Protein AF-V6MEU9-F1 (afdb_monomer_lite)

Secondary structure (DSSP, 8-state):
--HHHHHHHHHHHHHHHHHHHSPPHHHHHHHTT--TT--SSTT--HHHHHHHHHHHHHIIIIIIHHHHHHHH-TT--HHHHHHHHHHHTTTHHHHHHHTT-HHHHHHHHHHHHHGGG--SHHHHHHHHHHHHHHHHHHHHHHHHHS-GGGGGG-PPPPHHHHHHHHHHHHHHHHHTT--

InterPro domains:
  IPR040602 Cucumopine synthase, C-terminal helical bundle domain [PF18631] (5-144)

pLDDT: mean 94.88, std 7.83, range [46.69, 98.75]

Organism: NCBI:txid1408254

Radius of gyration: 21.64 Å; chains: 1; bounding box: 36×41×69 Å

Structure (mmCIF, N/CA/C/O backbone):
data_AF-V6MEU9-F1
#
_entry.id   AF-V6MEU9-F1
#
loop_
_atom_site.group_PDB
_atom_site.id
_atom_site.type_symbol
_atom_site.label_atom_id
_atom_site.label_alt_id
_atom_site.label_comp_id
_atom_site.label_asym_id
_atom_site.label_entity_id
_atom_site.label_seq_id
_atom_site.pdbx_PDB_ins_code
_atom_site.Cartn_x
_atom_site.Cartn_y
_atom_site.Cartn_z
_atom_site.occupancy
_atom_site.B_iso_or_equiv
_atom_site.auth_seq_id
_atom_site.auth_comp_id
_atom_site.auth_asym_id
_atom_site.auth_atom_id
_atom_site.pdbx_PDB_model_num
ATOM 1 N N . MET A 1 1 ? -9.160 -0.789 24.143 1.00 66.94 1 MET A N 1
ATOM 2 C CA . MET A 1 1 ? -8.831 -1.253 22.785 1.00 66.94 1 MET A CA 1
ATOM 3 C C . MET A 1 1 ? -9.578 -2.552 22.552 1.00 66.94 1 MET A C 1
ATOM 5 O O . MET A 1 1 ? -9.560 -3.415 23.428 1.00 66.94 1 MET A O 1
ATOM 9 N N . ASN A 1 2 ? -10.308 -2.650 21.444 1.00 87.19 2 ASN A N 1
ATOM 10 C CA . ASN A 1 2 ? -11.088 -3.835 21.082 1.00 87.19 2 ASN A CA 1
ATOM 11 C C . ASN A 1 2 ? -10.153 -5.051 20.921 1.00 87.19 2 ASN A C 1
ATOM 13 O O . ASN A 1 2 ? -9.101 -4.940 20.293 1.00 87.19 2 ASN A O 1
ATOM 17 N N . ARG A 1 3 ? -10.521 -6.224 21.461 1.00 93.19 3 ARG A N 1
ATOM 18 C CA . ARG A 1 3 ? -9.666 -7.429 21.423 1.00 93.19 3 ARG A CA 1
ATOM 19 C C . ARG A 1 3 ? -9.255 -7.816 19.999 1.00 93.19 3 ARG A C 1
ATOM 21 O O . ARG A 1 3 ? -8.104 -8.165 19.780 1.00 93.19 3 ARG A O 1
ATOM 28 N N . LYS A 1 4 ? -10.161 -7.671 19.026 1.00 95.50 4 LYS A N 1
ATOM 29 C CA . LYS A 1 4 ? -9.861 -7.942 17.610 1.00 95.50 4 LYS A CA 1
ATOM 30 C C . LYS A 1 4 ? -8.768 -7.021 17.056 1.00 95.50 4 LYS A C 1
ATOM 32 O O . LYS A 1 4 ? -7.972 -7.451 16.226 1.00 95.50 4 LYS A O 1
ATOM 37 N N . ILE A 1 5 ? -8.748 -5.764 17.504 1.00 97.06 5 ILE A N 1
ATOM 38 C CA . ILE A 1 5 ? -7.777 -4.752 17.076 1.00 97.06 5 ILE A CA 1
ATOM 39 C C . ILE A 1 5 ? -6.402 -5.041 17.688 1.00 97.06 5 ILE A C 1
ATOM 41 O O . ILE A 1 5 ? -5.400 -4.957 16.981 1.00 97.06 5 ILE A O 1
ATOM 45 N N . GLU A 1 6 ? -6.344 -5.434 18.964 1.00 96.75 6 GLU A N 1
ATOM 46 C CA . GLU A 1 6 ? -5.081 -5.831 19.606 1.00 96.75 6 GLU A CA 1
ATOM 47 C C . GLU A 1 6 ? -4.485 -7.093 18.964 1.00 96.75 6 GLU A C 1
ATOM 49 O O . GLU A 1 6 ? -3.288 -7.128 18.674 1.00 96.75 6 GLU A O 1
ATOM 54 N N . ASP A 1 7 ? -5.320 -8.101 18.686 1.00 97.69 7 ASP A N 1
ATOM 55 C CA . ASP A 1 7 ? -4.889 -9.338 18.025 1.00 97.69 7 ASP A CA 1
ATOM 56 C C . ASP A 1 7 ? -4.330 -9.032 16.620 1.00 97.69 7 ASP A C 1
ATOM 58 O O . ASP A 1 7 ? -3.247 -9.494 16.258 1.00 97.69 7 ASP A O 1
ATOM 62 N N . PHE A 1 8 ? -5.017 -8.179 15.846 1.00 98.44 8 PHE A N 1
ATOM 63 C CA . PHE A 1 8 ? -4.539 -7.722 14.537 1.00 98.44 8 PHE A CA 1
ATOM 64 C C . PHE A 1 8 ? -3.201 -6.979 14.623 1.00 98.44 8 PHE A C 1
ATOM 66 O O . PHE A 1 8 ? -2.296 -7.267 13.841 1.00 98.44 8 PHE A O 1
ATOM 73 N N . LEU A 1 9 ? -3.067 -6.036 15.560 1.00 98.19 9 LEU A N 1
ATOM 74 C CA . LEU A 1 9 ? -1.833 -5.276 15.759 1.00 98.19 9 LEU A CA 1
ATOM 75 C C . LEU A 1 9 ? -0.662 -6.187 16.120 1.00 98.19 9 LEU A C 1
ATOM 77 O O . LEU A 1 9 ? 0.394 -6.079 15.507 1.00 98.19 9 LEU A O 1
ATOM 81 N N . THR A 1 10 ? -0.873 -7.118 17.049 1.00 98.31 10 THR A N 1
ATOM 82 C CA . THR A 1 10 ? 0.154 -8.073 17.487 1.00 98.31 10 THR A CA 1
ATOM 83 C C . THR A 1 10 ? 0.645 -8.930 16.317 1.00 98.31 10 THR A C 1
ATOM 85 O O . THR A 1 10 ? 1.847 -9.116 16.123 1.00 98.31 10 THR A O 1
ATOM 88 N N . GLU A 1 11 ? -0.277 -9.442 15.498 1.00 98.50 11 GLU A N 1
ATOM 89 C CA . GLU A 1 11 ? 0.069 -10.229 14.312 1.00 98.50 11 GLU A CA 1
ATOM 90 C C . GLU A 1 11 ? 0.775 -9.399 13.235 1.00 98.50 11 GLU A C 1
ATOM 92 O O . GLU A 1 11 ? 1.682 -9.905 12.574 1.00 98.50 11 GLU A O 1
ATOM 97 N N . LEU A 1 12 ? 0.360 -8.145 13.039 1.00 98.62 12 LEU A N 1
ATOM 98 C CA . LEU A 1 12 ? 0.957 -7.231 12.069 1.00 98.62 12 LEU A CA 1
ATOM 99 C C . LEU A 1 12 ? 2.369 -6.803 12.487 1.00 98.62 12 LEU A C 1
ATOM 101 O O . LEU A 1 12 ? 3.260 -6.749 11.649 1.00 98.62 12 LEU A O 1
ATOM 105 N N . GLU A 1 13 ? 2.594 -6.517 13.766 1.00 98.50 13 GLU A N 1
ATOM 106 C CA . GLU A 1 13 ? 3.909 -6.138 14.293 1.00 98.50 13 GLU A CA 1
ATOM 107 C C . GLU A 1 13 ? 4.907 -7.291 14.164 1.00 98.50 13 GLU A C 1
ATOM 109 O O . GLU A 1 13 ? 5.997 -7.101 13.626 1.00 98.50 13 GLU A O 1
ATOM 114 N N . LYS A 1 14 ? 4.494 -8.512 14.524 1.00 98.50 14 LYS A N 1
ATOM 115 C CA . LYS A 1 14 ? 5.306 -9.716 14.307 1.00 98.50 14 LYS A CA 1
ATOM 116 C C . LYS A 1 14 ? 5.640 -9.931 12.830 1.00 98.50 14 LYS A C 1
ATOM 118 O O . LYS A 1 14 ? 6.756 -10.305 12.479 1.00 98.50 14 LYS A O 1
ATOM 123 N N . GLU A 1 15 ? 4.663 -9.711 11.959 1.00 98.19 15 GLU A N 1
ATOM 124 C CA . GLU A 1 15 ? 4.856 -9.799 10.517 1.00 98.19 15 GLU A CA 1
ATOM 125 C C . GLU A 1 15 ? 5.869 -8.753 10.024 1.00 98.19 15 GLU A C 1
ATOM 127 O O . GLU A 1 15 ? 6.760 -9.101 9.255 1.00 98.19 15 GLU A O 1
ATOM 132 N N . ILE A 1 16 ? 5.764 -7.497 10.477 1.00 98.62 16 ILE A N 1
ATOM 133 C CA . ILE A 1 16 ? 6.709 -6.417 10.147 1.00 98.62 16 ILE A CA 1
ATOM 134 C C . ILE A 1 16 ? 8.136 -6.795 10.553 1.00 98.62 16 ILE A C 1
ATOM 136 O O . ILE A 1 16 ? 9.055 -6.571 9.764 1.00 98.62 16 ILE A O 1
ATOM 140 N N . GLU A 1 17 ? 8.319 -7.343 11.756 1.00 98.50 17 GLU A N 1
ATOM 141 C CA . GLU A 1 17 ? 9.623 -7.794 12.255 1.00 98.50 17 GLU A CA 1
ATOM 142 C C . GLU A 1 17 ? 10.218 -8.887 11.365 1.00 98.50 17 GLU A C 1
ATOM 144 O O . GLU A 1 17 ? 11.372 -8.777 10.946 1.00 98.50 17 GLU A O 1
ATOM 149 N N . GLU A 1 18 ? 9.417 -9.896 11.016 1.00 97.81 18 GLU A N 1
ATOM 150 C CA . GLU A 1 18 ? 9.830 -10.991 10.136 1.00 97.81 18 GLU A CA 1
ATOM 151 C C . GLU A 1 18 ? 10.295 -10.454 8.777 1.00 97.81 18 GLU A C 1
ATOM 153 O O . GLU A 1 18 ? 11.419 -10.705 8.335 1.00 97.81 18 GLU A O 1
ATOM 158 N N . ILE A 1 19 ? 9.460 -9.638 8.128 1.00 98.06 19 ILE A N 1
ATOM 159 C CA . ILE A 1 19 ? 9.760 -9.127 6.788 1.00 98.06 19 ILE A CA 1
ATOM 160 C C . ILE A 1 19 ? 10.769 -7.976 6.790 1.00 98.06 19 ILE A C 1
ATOM 162 O O . ILE A 1 19 ? 11.067 -7.413 5.735 1.00 98.06 19 ILE A O 1
ATOM 166 N N . TRP A 1 20 ? 11.271 -7.553 7.953 1.00 98.00 20 TRP A N 1
ATOM 167 C CA . TRP A 1 20 ? 12.215 -6.442 8.026 1.00 98.00 20 TRP A CA 1
ATOM 168 C C . TRP A 1 20 ? 13.504 -6.771 7.272 1.00 98.00 20 TRP A C 1
ATOM 170 O O . TRP A 1 20 ? 14.047 -5.918 6.565 1.00 98.00 20 TRP A O 1
ATOM 180 N N . VAL A 1 21 ? 13.954 -8.021 7.392 1.00 95.94 21 VAL A N 1
ATOM 181 C CA . VAL A 1 21 ? 15.169 -8.547 6.752 1.00 95.94 21 VAL A CA 1
ATOM 182 C C . VAL A 1 21 ? 14.917 -9.796 5.910 1.00 95.94 21 VAL A C 1
ATOM 184 O O . VAL A 1 21 ? 15.708 -10.063 5.005 1.00 95.94 21 VAL A O 1
ATOM 187 N N . ASN A 1 22 ? 13.824 -10.528 6.151 1.00 97.88 22 ASN A N 1
ATOM 188 C CA . ASN A 1 22 ? 13.475 -11.702 5.357 1.00 97.88 22 ASN A CA 1
ATOM 189 C C . ASN A 1 22 ? 12.542 -11.304 4.209 1.00 97.88 22 ASN A C 1
ATOM 191 O O . ASN A 1 22 ? 11.554 -10.598 4.401 1.00 97.88 22 ASN A O 1
ATOM 195 N N . GLU A 1 23 ? 12.860 -11.751 2.995 1.00 98.12 23 GLU A N 1
ATOM 196 C CA . GLU A 1 23 ? 12.025 -11.485 1.823 1.00 98.12 23 GLU A CA 1
ATOM 197 C C . GLU A 1 23 ? 10.658 -12.187 1.970 1.00 98.12 23 GLU A C 1
ATOM 199 O O . GLU A 1 23 ? 10.629 -13.404 2.176 1.00 98.12 23 GLU A O 1
ATOM 204 N N . PRO A 1 24 ? 9.523 -11.472 1.829 1.00 97.75 24 PRO A N 1
ATOM 205 C CA . PRO A 1 24 ? 8.201 -12.092 1.847 1.00 97.75 24 PRO A CA 1
ATOM 206 C C . PRO A 1 24 ? 8.009 -13.088 0.697 1.00 97.75 24 PRO A C 1
ATOM 208 O O . PRO A 1 24 ? 8.468 -12.861 -0.424 1.00 97.75 24 PRO A O 1
ATOM 211 N N . GLU A 1 25 ? 7.250 -14.158 0.934 1.00 96.31 25 GLU A N 1
ATOM 212 C CA . GLU A 1 25 ? 6.985 -15.207 -0.066 1.00 96.31 25 GLU A CA 1
ATOM 213 C C . GLU A 1 25 ? 6.369 -14.664 -1.361 1.00 96.31 25 GLU A C 1
ATOM 215 O O . GLU A 1 25 ? 6.754 -15.065 -2.459 1.00 96.31 25 GLU A O 1
ATOM 220 N N . ASP A 1 26 ? 5.440 -13.719 -1.252 1.00 95.75 26 ASP A N 1
ATOM 221 C CA . ASP A 1 26 ? 4.778 -13.081 -2.382 1.00 95.75 26 ASP A CA 1
ATOM 222 C C . ASP A 1 26 ? 5.742 -12.198 -3.185 1.00 95.75 26 ASP A C 1
ATOM 224 O O . ASP A 1 26 ? 5.672 -12.173 -4.414 1.00 95.75 26 ASP A O 1
ATOM 228 N N . ILE A 1 27 ? 6.704 -11.545 -2.522 1.00 97.94 27 ILE A N 1
ATOM 229 C CA . ILE A 1 27 ? 7.790 -10.826 -3.203 1.00 97.94 27 ILE A CA 1
ATOM 230 C C . ILE A 1 27 ? 8.684 -11.820 -3.946 1.00 97.94 27 ILE A C 1
ATOM 232 O O . ILE A 1 27 ? 9.007 -11.598 -5.114 1.00 97.94 27 ILE A O 1
ATOM 236 N N . TYR A 1 28 ? 9.058 -12.932 -3.307 1.00 97.56 28 TYR A N 1
ATOM 237 C CA . TYR A 1 28 ? 9.867 -13.968 -3.945 1.00 97.56 28 TYR A CA 1
ATOM 238 C C . TYR A 1 28 ? 9.167 -14.556 -5.181 1.00 97.56 28 TYR A C 1
ATOM 240 O O . TYR A 1 28 ? 9.781 -14.664 -6.245 1.00 97.56 28 TYR A O 1
ATOM 248 N N . ALA A 1 29 ? 7.882 -14.898 -5.069 1.00 96.94 29 ALA A N 1
ATOM 249 C CA . ALA A 1 29 ? 7.073 -15.405 -6.175 1.00 96.94 29 ALA A CA 1
ATOM 250 C C . ALA A 1 29 ? 7.013 -14.402 -7.335 1.00 96.94 29 ALA A C 1
ATOM 252 O O . ALA A 1 29 ? 7.309 -14.750 -8.482 1.00 96.94 29 ALA A O 1
ATOM 253 N N . LEU A 1 30 ? 6.733 -13.136 -7.024 1.00 96.69 30 LEU A N 1
ATOM 254 C CA . LEU A 1 30 ? 6.662 -12.059 -8.003 1.00 96.69 30 LEU A CA 1
ATOM 255 C C . LEU A 1 30 ? 8.017 -11.806 -8.685 1.00 96.69 30 LEU A C 1
ATOM 257 O O . LEU A 1 30 ? 8.078 -11.648 -9.905 1.00 96.69 30 LEU A O 1
ATOM 261 N N . LYS A 1 31 ? 9.126 -11.865 -7.937 1.00 96.44 31 LYS A N 1
ATOM 262 C CA . LYS A 1 31 ? 10.497 -11.816 -8.476 1.00 96.44 31 LYS A CA 1
ATOM 263 C C . LYS A 1 31 ? 10.767 -12.940 -9.479 1.00 96.44 31 LYS A C 1
ATOM 265 O O . LYS A 1 31 ? 11.539 -12.751 -10.418 1.00 96.44 31 LYS A O 1
ATOM 270 N N . LYS A 1 32 ? 10.139 -14.106 -9.299 1.00 96.56 32 LYS A N 1
ATOM 271 C CA . LYS A 1 32 ? 10.205 -15.250 -10.224 1.00 96.56 32 LYS A CA 1
ATOM 272 C C . LYS A 1 32 ? 9.165 -15.196 -11.348 1.00 96.56 32 LYS A C 1
ATOM 274 O O . LYS A 1 32 ? 9.101 -16.132 -12.139 1.00 96.56 32 LYS A O 1
ATOM 279 N N . GLY A 1 33 ? 8.383 -14.120 -11.440 1.00 95.75 33 GLY A N 1
ATOM 280 C CA . GLY A 1 33 ? 7.339 -13.958 -12.451 1.00 95.75 33 GLY A CA 1
ATOM 281 C C . GLY A 1 33 ? 6.115 -14.839 -12.219 1.00 95.75 33 GLY A C 1
ATOM 282 O O . GLY A 1 33 ? 5.341 -15.057 -13.147 1.00 95.75 33 GLY A O 1
ATOM 283 N N . TYR A 1 34 ? 5.934 -15.358 -11.002 1.00 95.81 34 TYR A N 1
ATOM 284 C CA . TYR A 1 34 ? 4.784 -16.179 -10.654 1.00 95.81 34 TYR A CA 1
ATOM 285 C C . TYR A 1 34 ? 3.701 -15.344 -9.971 1.00 95.81 34 TYR A C 1
ATOM 287 O O . TYR A 1 34 ? 3.904 -14.804 -8.884 1.00 95.81 34 TYR A O 1
ATOM 295 N N . LEU A 1 35 ? 2.538 -15.258 -10.619 1.00 94.75 35 LEU A N 1
ATOM 296 C CA . LEU A 1 35 ? 1.347 -14.587 -10.112 1.00 94.75 35 LEU A CA 1
ATOM 297 C C . LEU A 1 35 ? 0.169 -15.570 -10.206 1.00 94.75 35 LEU A C 1
ATOM 299 O O . LEU A 1 35 ? -0.275 -15.858 -11.319 1.00 94.75 35 LEU A O 1
ATOM 303 N N . PRO A 1 36 ? -0.368 -16.080 -9.080 1.00 88.88 36 PRO A N 1
ATOM 304 C CA . PRO A 1 36 ? -1.447 -17.074 -9.098 1.00 88.88 36 PRO A CA 1
ATOM 305 C C . PRO A 1 36 ? -2.713 -16.633 -9.846 1.00 88.88 36 PRO A C 1
ATOM 307 O O . PRO A 1 36 ? -3.460 -17.463 -10.351 1.00 88.88 36 PRO A O 1
ATOM 310 N N . SER A 1 37 ? -2.958 -15.326 -9.917 1.00 94.31 37 SER A N 1
ATOM 311 C CA . SER A 1 37 ? -4.108 -14.729 -10.597 1.00 94.31 37 SER A CA 1
ATOM 312 C C . SER A 1 37 ? -4.025 -14.760 -12.125 1.00 94.31 37 SER A C 1
ATOM 314 O O . SER A 1 37 ? -5.028 -14.502 -12.786 1.00 94.31 37 SER A O 1
ATOM 316 N N . GLY A 1 38 ? -2.837 -14.998 -12.692 1.00 94.12 38 GLY A N 1
ATOM 317 C CA . GLY A 1 38 ? -2.582 -14.793 -14.118 1.00 94.12 38 GLY A CA 1
ATOM 318 C C . GLY A 1 38 ? -2.569 -13.319 -14.542 1.00 94.12 38 GLY A C 1
ATOM 319 O O . GLY A 1 38 ? -2.679 -13.035 -15.732 1.00 94.12 38 GLY A O 1
ATOM 320 N N . ALA A 1 39 ? -2.457 -12.376 -13.597 1.00 95.44 39 ALA A N 1
ATOM 321 C CA . ALA A 1 39 ? -2.390 -10.954 -13.913 1.00 95.44 39 ALA A CA 1
ATOM 322 C C . ALA A 1 39 ? -1.206 -10.637 -14.839 1.00 95.44 39 ALA A C 1
ATOM 324 O O . ALA A 1 39 ? -0.074 -11.058 -14.602 1.00 95.44 39 ALA A O 1
ATOM 325 N N . GLY A 1 40 ? -1.481 -9.837 -15.869 1.00 93.94 40 GLY A N 1
ATOM 326 C CA . GLY A 1 40 ? -0.521 -9.513 -16.918 1.00 93.94 40 GLY A CA 1
ATOM 327 C C . GLY A 1 40 ? -1.069 -9.857 -18.298 1.00 93.94 40 GLY A C 1
ATOM 328 O O . GLY A 1 40 ? -1.655 -10.911 -18.519 1.00 93.94 40 GLY A O 1
ATOM 329 N N . ILE A 1 41 ? -0.907 -8.937 -19.243 1.00 94.44 41 ILE A N 1
ATOM 330 C CA . ILE A 1 41 ? -1.329 -9.141 -20.634 1.00 94.44 41 ILE A CA 1
ATOM 331 C C . ILE A 1 41 ? -0.153 -9.655 -21.461 1.00 94.44 41 ILE A C 1
ATOM 333 O O . ILE A 1 41 ? 0.990 -9.304 -21.177 1.00 94.44 41 ILE A O 1
ATOM 337 N N . TYR A 1 42 ? -0.431 -10.461 -22.489 1.00 95.56 42 TYR A N 1
ATOM 338 C CA . TYR A 1 42 ? 0.581 -11.018 -23.402 1.00 95.56 42 TYR A CA 1
ATOM 339 C C . TYR A 1 42 ? 1.675 -11.860 -22.721 1.00 95.56 42 TYR A C 1
ATOM 341 O O . TYR A 1 42 ? 2.814 -11.889 -23.177 1.00 95.56 42 TYR A O 1
ATOM 349 N N . GLY A 1 43 ? 1.341 -12.551 -21.625 1.00 93.69 43 GLY A N 1
ATOM 350 C CA . GLY A 1 43 ? 2.264 -13.475 -20.957 1.00 93.69 43 GLY A CA 1
ATOM 351 C C . GLY A 1 43 ? 3.449 -12.807 -20.250 1.00 93.69 43 GLY A C 1
ATOM 352 O O . GLY A 1 43 ? 4.449 -13.472 -19.997 1.00 93.69 43 GLY A O 1
ATOM 353 N N . GLN A 1 44 ? 3.360 -11.511 -19.930 1.00 95.12 44 GLN A N 1
ATOM 354 C CA . GLN A 1 44 ? 4.373 -10.790 -19.152 1.00 95.12 44 GLN A CA 1
ATOM 355 C C . GLN A 1 44 ? 3.797 -10.227 -17.848 1.00 95.12 44 GLN A C 1
ATOM 357 O O . GLN A 1 44 ? 2.606 -9.938 -17.761 1.00 95.12 44 GLN A O 1
ATOM 362 N N . TYR A 1 45 ? 4.668 -10.016 -16.861 1.00 96.38 45 TYR A N 1
ATOM 363 C CA . TYR A 1 45 ? 4.327 -9.458 -15.546 1.00 96.38 45 TYR A CA 1
ATOM 364 C C . TYR A 1 45 ? 5.014 -8.109 -15.258 1.00 96.38 45 TYR A C 1
ATOM 366 O O . TYR A 1 45 ? 4.845 -7.536 -14.184 1.00 96.38 45 TYR A O 1
ATOM 374 N N . TYR A 1 46 ? 5.768 -7.560 -16.215 1.00 96.25 46 TYR A N 1
ATOM 375 C CA . TYR A 1 46 ? 6.433 -6.262 -16.079 1.00 96.25 46 TYR A CA 1
ATOM 376 C C . TYR A 1 46 ? 5.431 -5.122 -15.865 1.00 96.25 46 TYR A C 1
ATOM 378 O O . TYR A 1 46 ? 5.609 -4.308 -14.961 1.00 96.25 46 TYR A O 1
ATOM 386 N N . SER A 1 47 ? 4.340 -5.083 -16.635 1.00 96.06 47 SER A N 1
ATOM 387 C CA . SER A 1 47 ? 3.289 -4.077 -16.439 1.00 96.06 47 SER A CA 1
ATOM 388 C C . SER A 1 47 ? 2.655 -4.183 -15.051 1.00 96.06 47 SER A C 1
ATOM 390 O O . SER A 1 47 ? 2.292 -3.168 -14.466 1.00 96.06 47 SER A O 1
ATOM 392 N N . VAL A 1 48 ? 2.559 -5.399 -14.500 1.00 96.62 48 VAL A N 1
ATOM 393 C CA . VAL A 1 48 ? 2.061 -5.618 -13.137 1.00 96.62 48 VAL A CA 1
ATOM 394 C C . VAL A 1 48 ? 3.031 -5.037 -12.112 1.00 96.62 48 VAL A C 1
ATOM 396 O O . VAL A 1 48 ? 2.585 -4.331 -11.217 1.00 96.62 48 VAL A O 1
ATOM 399 N N . LEU A 1 49 ? 4.346 -5.234 -12.276 1.00 96.94 49 LEU A N 1
ATOM 400 C CA . LEU A 1 49 ? 5.356 -4.602 -11.415 1.00 96.94 49 LEU A CA 1
ATOM 401 C C . LEU A 1 49 ? 5.271 -3.071 -11.441 1.00 96.94 49 LEU A C 1
ATOM 403 O O . LEU A 1 49 ? 5.403 -2.437 -10.395 1.00 96.94 49 LEU A O 1
ATOM 407 N N . VAL A 1 50 ? 5.054 -2.475 -12.619 1.00 96.69 50 VAL A N 1
ATOM 408 C CA . VAL A 1 50 ? 4.896 -1.018 -12.772 1.00 96.69 50 VAL A CA 1
ATOM 409 C C . VAL A 1 50 ? 3.678 -0.523 -11.995 1.00 96.69 50 VAL A C 1
ATOM 411 O O . VAL A 1 50 ? 3.811 0.397 -11.188 1.00 96.69 50 VAL A O 1
ATOM 414 N N . MET A 1 51 ? 2.518 -1.152 -12.203 1.00 95.75 51 MET A N 1
ATOM 415 C CA . MET A 1 51 ? 1.278 -0.785 -11.514 1.00 95.75 51 MET A CA 1
ATOM 416 C C . MET A 1 51 ? 1.414 -0.975 -10.005 1.00 95.75 51 MET A C 1
ATOM 418 O O . MET A 1 51 ? 1.241 -0.032 -9.243 1.00 95.75 51 MET A O 1
ATOM 422 N N . LEU A 1 52 ? 1.819 -2.167 -9.571 1.00 95.75 52 LEU A N 1
ATOM 423 C CA . LEU A 1 52 ? 1.938 -2.521 -8.162 1.00 95.75 52 LEU A CA 1
ATOM 424 C C . LEU A 1 52 ? 2.955 -1.643 -7.421 1.00 95.75 52 LEU A C 1
ATOM 426 O O . LEU A 1 52 ? 2.697 -1.221 -6.298 1.00 95.75 52 LEU A O 1
ATOM 430 N N . GLY A 1 53 ? 4.090 -1.320 -8.048 1.00 95.88 53 GLY A N 1
ATOM 431 C CA . GLY A 1 53 ? 5.065 -0.387 -7.480 1.00 95.88 53 GLY A CA 1
ATOM 432 C C . GLY A 1 53 ? 4.518 1.038 -7.332 1.00 95.88 53 GLY A C 1
ATOM 433 O O . GLY A 1 53 ? 4.896 1.745 -6.397 1.00 95.88 53 GLY A O 1
ATOM 434 N N . GLY A 1 54 ? 3.625 1.460 -8.233 1.00 95.88 54 GLY A N 1
ATOM 435 C CA . GLY A 1 54 ? 2.876 2.711 -8.128 1.00 95.88 54 GLY A CA 1
ATOM 436 C C . GLY A 1 54 ? 1.877 2.692 -6.972 1.00 95.88 54 GLY A C 1
ATOM 437 O O . GLY A 1 54 ? 1.982 3.531 -6.078 1.00 95.88 54 GLY A O 1
ATOM 438 N N . GLU A 1 55 ? 0.980 1.706 -6.960 1.00 95.62 55 GLU A N 1
ATOM 439 C CA . GLU A 1 55 ? -0.084 1.579 -5.955 1.00 95.62 55 GLU A CA 1
ATOM 440 C C . GLU A 1 55 ? 0.479 1.430 -4.536 1.00 95.62 55 GLU A C 1
ATOM 442 O O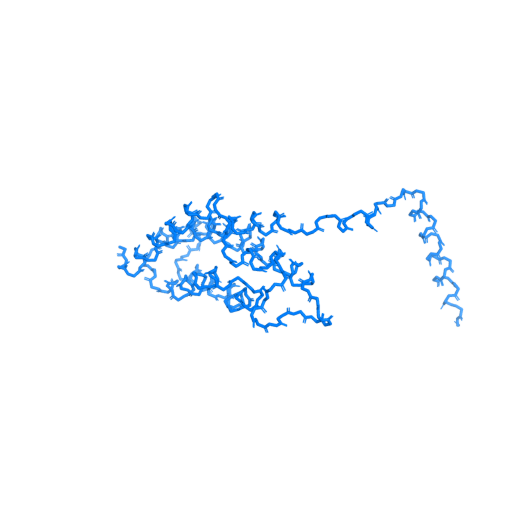 . GLU A 1 55 ? 0.074 2.137 -3.618 1.00 95.62 55 GLU A O 1
ATOM 447 N N . MET A 1 56 ? 1.499 0.589 -4.342 1.00 96.62 56 MET A N 1
ATOM 448 C CA . MET A 1 56 ? 2.096 0.375 -3.017 1.00 96.62 56 MET A CA 1
ATOM 449 C C . MET A 1 56 ? 2.810 1.617 -2.483 1.00 96.62 56 MET A C 1
ATOM 451 O O . MET A 1 56 ? 2.794 1.878 -1.278 1.00 96.62 56 MET A O 1
ATOM 455 N N . ARG A 1 57 ? 3.414 2.418 -3.370 1.00 96.25 57 ARG A N 1
ATOM 456 C CA . ARG A 1 57 ? 3.966 3.718 -2.984 1.00 96.25 57 ARG A CA 1
ATOM 457 C C . ARG A 1 57 ? 2.843 4.685 -2.616 1.00 96.25 57 ARG A C 1
ATOM 459 O O . ARG A 1 57 ? 2.950 5.321 -1.575 1.00 96.25 57 ARG A O 1
ATOM 466 N N . ALA A 1 58 ? 1.775 4.766 -3.408 1.00 96.38 58 ALA A N 1
ATOM 467 C CA . ALA A 1 58 ? 0.636 5.629 -3.104 1.00 96.38 58 ALA A CA 1
ATOM 468 C C . ALA A 1 58 ? -0.018 5.276 -1.757 1.00 96.38 58 ALA A C 1
ATOM 470 O O . ALA A 1 58 ? -0.244 6.167 -0.938 1.00 96.38 58 ALA A O 1
ATOM 471 N N . LEU A 1 59 ? -0.221 3.986 -1.479 1.00 96.75 59 LEU A N 1
ATOM 472 C CA . LEU A 1 59 ? -0.696 3.502 -0.182 1.00 96.75 59 LEU A CA 1
ATOM 473 C C . LEU A 1 59 ? 0.215 3.950 0.964 1.00 96.75 59 LEU A C 1
ATOM 475 O O . LEU A 1 59 ? -0.263 4.487 1.961 1.00 96.75 59 LEU A O 1
ATOM 479 N N . GLY A 1 60 ? 1.527 3.753 0.815 1.00 95.50 60 GLY A N 1
ATOM 480 C CA . GLY A 1 60 ? 2.510 4.074 1.846 1.00 95.50 60 GLY A CA 1
ATOM 481 C C . GLY A 1 60 ? 2.630 5.572 2.125 1.00 95.50 60 GLY A C 1
ATOM 482 O O . GLY A 1 60 ? 2.344 6.012 3.235 1.00 95.50 60 GLY A O 1
ATOM 483 N N . ILE A 1 61 ? 3.082 6.353 1.140 1.00 95.25 61 ILE A N 1
ATOM 484 C CA . ILE A 1 61 ? 3.520 7.745 1.360 1.00 95.25 61 ILE A CA 1
ATOM 485 C C . ILE A 1 61 ? 2.417 8.792 1.196 1.00 95.25 61 ILE A C 1
ATOM 487 O O . ILE A 1 61 ? 2.643 9.940 1.563 1.00 95.25 61 ILE A O 1
ATOM 491 N N . HIS A 1 62 ? 1.261 8.419 0.643 1.00 96.00 62 HIS A N 1
ATOM 492 C CA . HIS A 1 62 ? 0.111 9.316 0.534 1.00 96.00 62 HIS A CA 1
ATOM 493 C C . HIS A 1 62 ? -1.006 8.838 1.455 1.00 96.00 62 HIS A C 1
ATOM 495 O O . HIS A 1 62 ? -1.227 9.436 2.496 1.00 96.00 62 HIS A O 1
ATOM 501 N N . ILE A 1 63 ? -1.647 7.705 1.161 1.00 97.62 63 ILE A N 1
ATOM 502 C CA . ILE A 1 63 ? -2.885 7.316 1.854 1.00 97.62 63 ILE A CA 1
ATOM 503 C C . ILE A 1 63 ? -2.665 7.123 3.359 1.00 97.62 63 ILE A C 1
ATOM 505 O O . ILE A 1 63 ? -3.312 7.791 4.164 1.00 97.62 63 ILE A O 1
ATOM 509 N N . PHE A 1 64 ? -1.760 6.232 3.771 1.00 98.56 64 PHE A N 1
ATOM 510 C CA . PHE A 1 64 ? -1.544 5.996 5.200 1.00 98.56 64 PHE A CA 1
ATOM 511 C C . PHE A 1 64 ? -0.867 7.180 5.894 1.00 98.56 64 PHE A C 1
ATOM 513 O O . PHE A 1 64 ? -1.226 7.491 7.027 1.00 98.56 64 PHE A O 1
ATOM 520 N N . ALA A 1 65 ? 0.074 7.855 5.228 1.00 98.12 65 ALA A N 1
ATOM 521 C CA . ALA A 1 65 ? 0.731 9.043 5.772 1.00 98.12 65 ALA A CA 1
ATOM 522 C C . ALA A 1 65 ? -0.276 10.169 6.073 1.00 98.12 65 ALA A C 1
ATOM 524 O O . ALA A 1 65 ? -0.281 10.710 7.180 1.00 98.12 65 ALA A O 1
ATOM 525 N N . ASP A 1 66 ? -1.173 10.458 5.129 1.00 98.25 66 ASP A N 1
ATOM 526 C CA . ASP A 1 66 ? -2.181 11.508 5.258 1.00 98.25 66 ASP A CA 1
ATOM 527 C C . ASP A 1 66 ? -3.236 11.137 6.304 1.00 98.25 66 ASP A C 1
ATOM 529 O O . ASP A 1 66 ? -3.586 11.963 7.142 1.00 98.25 66 ASP A O 1
ATOM 533 N N . LEU A 1 67 ? -3.691 9.877 6.350 1.00 98.44 67 LEU A N 1
ATOM 534 C CA . LEU A 1 67 ? -4.610 9.413 7.399 1.00 98.44 67 LEU A CA 1
ATOM 535 C C . LEU A 1 67 ? -4.007 9.559 8.806 1.00 98.44 67 LEU A C 1
ATOM 537 O O . LEU A 1 67 ? -4.723 9.904 9.748 1.00 98.44 67 LEU A O 1
ATOM 541 N N . ILE A 1 68 ? -2.696 9.339 8.958 1.00 98.50 68 ILE A N 1
ATOM 542 C CA . ILE A 1 68 ? -1.987 9.589 10.220 1.00 98.50 68 ILE A CA 1
ATOM 543 C C . ILE A 1 68 ? -1.956 11.088 10.528 1.00 98.50 68 ILE A C 1
ATOM 545 O O . ILE A 1 68 ? -2.253 11.465 11.660 1.00 98.50 68 ILE A O 1
ATOM 549 N N . ALA A 1 69 ? -1.633 11.941 9.554 1.00 98.25 69 ALA A N 1
ATOM 550 C CA . ALA A 1 69 ? -1.611 13.390 9.747 1.00 98.25 69 ALA A CA 1
ATOM 551 C C . ALA A 1 69 ? -3.001 13.928 10.139 1.00 98.25 69 ALA A C 1
ATOM 553 O O . ALA A 1 69 ? -3.139 14.592 11.165 1.00 98.25 69 ALA A O 1
ATOM 554 N N . PHE A 1 70 ? -4.055 13.548 9.411 1.00 98.31 70 PHE A N 1
ATOM 555 C CA . PHE A 1 70 ? -5.437 13.940 9.714 1.00 98.31 70 PHE A CA 1
ATOM 556 C C . PHE A 1 70 ? -5.916 13.408 11.067 1.00 98.31 70 PHE A C 1
ATOM 558 O O . PHE A 1 70 ? -6.702 14.061 11.751 1.00 98.31 70 PHE A O 1
ATOM 565 N N . SER A 1 71 ? -5.407 12.259 11.524 1.00 98.25 71 SER A N 1
ATOM 566 C CA . SER A 1 71 ? -5.715 11.765 12.872 1.00 98.25 71 SER A CA 1
ATOM 567 C C . SER A 1 71 ? -5.186 12.665 13.995 1.00 98.25 71 SER A C 1
ATOM 569 O O . SER A 1 71 ? -5.668 12.574 15.120 1.00 98.25 71 SER A O 1
ATOM 571 N N . GLN A 1 72 ? -4.233 13.555 13.716 1.00 97.56 72 GLN A N 1
ATOM 572 C CA . GLN A 1 72 ? -3.690 14.510 14.687 1.00 97.56 72 GLN A CA 1
ATOM 573 C C . GLN A 1 72 ? -4.357 15.886 14.595 1.00 97.56 72 GLN A C 1
ATOM 575 O O . GLN A 1 72 ? -4.221 16.697 15.509 1.00 97.56 72 GLN A O 1
ATOM 580 N N . ASP A 1 73 ? -5.093 16.138 13.518 1.00 97.81 73 ASP A N 1
ATOM 581 C CA . ASP A 1 73 ? -5.731 17.416 13.250 1.00 97.81 73 ASP A CA 1
ATOM 582 C C . ASP A 1 73 ? -7.090 17.504 13.978 1.00 97.81 73 ASP A C 1
ATOM 584 O O . ASP A 1 73 ? -7.925 16.604 13.822 1.00 97.81 73 ASP A O 1
ATOM 588 N N . PRO A 1 74 ? -7.330 18.535 14.813 1.00 97.19 74 PRO A N 1
ATOM 589 C CA . PRO A 1 74 ? -8.583 18.693 15.548 1.00 97.19 74 PRO A CA 1
ATOM 590 C C . PRO A 1 74 ? -9.816 18.942 14.661 1.00 97.19 74 PRO A C 1
ATOM 592 O O . PRO A 1 74 ? -10.925 18.735 15.150 1.00 97.19 74 PRO A O 1
ATOM 595 N N . GLU A 1 75 ? -9.665 19.344 13.393 1.00 98.00 75 GLU A N 1
ATOM 596 C CA . GLU A 1 75 ? -10.796 19.550 12.472 1.00 98.00 75 GLU A CA 1
ATOM 597 C C . GLU A 1 75 ? -11.458 18.230 12.035 1.00 98.00 75 GLU A C 1
ATOM 599 O O . GLU A 1 75 ? -12.633 18.203 11.661 1.00 98.00 75 GLU A O 1
ATOM 604 N N . PHE A 1 76 ? -10.733 17.110 12.120 1.00 98.25 76 PHE A N 1
ATOM 605 C CA . PHE A 1 76 ? -11.235 15.793 11.733 1.00 98.25 76 PHE A CA 1
ATOM 606 C C . PHE A 1 76 ? -11.627 14.971 12.961 1.00 98.25 76 PHE A C 1
ATOM 608 O O . PHE A 1 76 ? -10.795 14.663 13.817 1.00 98.25 76 PHE A O 1
ATOM 615 N N . ASP A 1 77 ? -12.889 14.549 13.032 1.00 98.38 77 ASP A N 1
ATOM 616 C CA . ASP A 1 77 ? -13.329 13.548 13.998 1.00 98.38 77 ASP A CA 1
ATOM 617 C C . ASP A 1 77 ? -13.031 12.119 13.506 1.00 98.38 77 ASP A C 1
ATOM 619 O O . ASP A 1 77 ? -12.635 11.882 12.360 1.00 98.38 77 ASP A O 1
ATOM 623 N N . LEU A 1 78 ? -13.219 11.136 14.389 1.00 98.56 78 LEU A N 1
ATOM 624 C CA . LEU A 1 78 ? -13.006 9.729 14.054 1.00 98.56 78 LEU A CA 1
ATOM 625 C C . LEU A 1 78 ? -13.891 9.264 12.888 1.00 98.56 78 LEU A C 1
ATOM 627 O O . LEU A 1 78 ? -13.441 8.484 12.049 1.00 98.56 78 LEU A O 1
ATOM 631 N N . LYS A 1 79 ? -15.132 9.752 12.793 1.00 98.56 79 LYS A N 1
ATOM 632 C CA . LYS A 1 79 ? -16.069 9.305 11.761 1.00 98.56 79 LYS A CA 1
ATOM 633 C C . LYS A 1 79 ? -15.652 9.794 10.375 1.00 98.56 79 LYS A C 1
ATOM 635 O O . LYS A 1 79 ? -15.785 9.038 9.404 1.00 98.56 79 LYS A O 1
ATOM 640 N N . HIS A 1 80 ? -15.106 11.005 10.274 1.00 98.50 80 HIS A N 1
ATOM 641 C CA . HIS A 1 80 ? -14.476 11.518 9.061 1.00 98.50 80 HIS A CA 1
ATOM 642 C C . HIS A 1 80 ? -13.317 10.611 8.637 1.00 98.50 80 HIS A C 1
ATOM 644 O O . HIS A 1 80 ? -13.300 10.142 7.497 1.00 98.50 80 HIS A O 1
ATOM 650 N N . LEU A 1 81 ? -12.402 10.290 9.558 1.00 98.69 81 LEU A N 1
ATOM 651 C CA . LEU A 1 81 ? -11.241 9.434 9.281 1.00 98.69 81 LEU A CA 1
ATOM 652 C C . LEU A 1 81 ? -11.652 8.038 8.801 1.00 98.69 81 LEU A C 1
ATOM 654 O O . LEU A 1 81 ? -11.153 7.567 7.780 1.00 98.69 81 LEU A O 1
ATOM 658 N N . GLN A 1 82 ? -12.612 7.406 9.480 1.00 98.69 82 GLN A N 1
ATOM 659 C CA . GLN A 1 82 ? -13.139 6.097 9.096 1.00 98.69 82 GLN A CA 1
ATOM 660 C C . GLN A 1 82 ? -13.758 6.125 7.694 1.00 98.69 82 GLN A C 1
ATOM 662 O O . GLN A 1 82 ? -13.469 5.267 6.859 1.00 98.69 82 GLN A O 1
ATOM 667 N N . THR A 1 83 ? -14.575 7.141 7.408 1.00 98.56 83 THR A N 1
ATOM 668 C CA . THR A 1 83 ? -15.246 7.295 6.109 1.00 98.56 83 THR A CA 1
ATOM 669 C C . THR A 1 83 ? -14.235 7.490 4.979 1.00 98.56 83 THR A C 1
ATOM 671 O O . THR A 1 83 ? -14.327 6.825 3.941 1.00 98.56 83 THR A O 1
ATOM 674 N N . MET A 1 84 ? -13.243 8.362 5.186 1.00 98.12 84 MET A N 1
ATOM 675 C CA . MET A 1 84 ? -12.170 8.601 4.220 1.00 98.12 84 MET A CA 1
ATOM 676 C C . MET A 1 84 ? -11.346 7.335 3.990 1.00 98.12 84 MET A C 1
ATOM 678 O O . MET A 1 84 ? -11.215 6.902 2.847 1.00 98.12 84 MET A O 1
ATOM 682 N N . ALA A 1 85 ? -10.878 6.679 5.055 1.00 98.25 85 ALA A N 1
ATOM 683 C CA . ALA A 1 85 ? -10.069 5.469 4.952 1.00 98.25 85 ALA A CA 1
ATOM 684 C C . ALA A 1 85 ? -10.802 4.339 4.210 1.00 98.25 85 ALA A C 1
ATOM 686 O O . ALA A 1 85 ? -10.243 3.741 3.287 1.00 98.25 85 ALA A O 1
ATOM 687 N N . LYS A 1 86 ? -12.084 4.091 4.526 1.00 97.94 86 LYS A N 1
ATOM 688 C CA . LYS A 1 86 ? -12.897 3.086 3.816 1.00 97.94 86 LYS A CA 1
ATOM 689 C C . LYS A 1 86 ? -13.018 3.391 2.330 1.00 97.94 86 LYS A C 1
ATOM 691 O O . LYS A 1 86 ? -13.002 2.461 1.521 1.00 97.94 86 LYS A O 1
ATOM 696 N N . ARG A 1 87 ? -13.172 4.670 1.972 1.00 97.19 87 ARG A N 1
ATOM 697 C CA . ARG A 1 87 ? -13.315 5.109 0.582 1.00 97.19 87 ARG A CA 1
ATOM 698 C C . ARG A 1 87 ? -12.000 5.011 -0.183 1.00 97.19 87 ARG A C 1
ATOM 700 O O . ARG A 1 87 ? -12.018 4.466 -1.283 1.00 97.19 87 ARG A O 1
ATOM 707 N N . MET A 1 88 ? -10.913 5.523 0.388 1.00 96.56 88 MET A N 1
ATOM 708 C CA . MET A 1 88 ? -9.589 5.568 -0.240 1.00 96.56 88 MET A CA 1
ATOM 709 C C . MET A 1 88 ? -9.073 4.159 -0.537 1.00 96.56 88 MET A C 1
ATOM 711 O O . MET A 1 88 ? -8.624 3.907 -1.643 1.00 96.56 88 MET A O 1
ATOM 715 N N . LEU A 1 89 ? -9.253 3.221 0.396 1.00 97.00 89 LEU A N 1
ATOM 716 C CA . LEU A 1 89 ? -8.732 1.854 0.276 1.00 97.00 89 LEU A CA 1
ATOM 717 C C . LEU A 1 89 ? -9.651 0.886 -0.481 1.00 97.00 89 LEU A C 1
ATOM 719 O O . LEU A 1 89 ? -9.297 -0.274 -0.678 1.00 97.00 89 LEU A O 1
ATOM 723 N N . LYS A 1 90 ? -10.856 1.316 -0.884 1.00 93.50 90 LYS A N 1
ATOM 724 C CA . LYS A 1 90 ? -11.884 0.416 -1.439 1.00 93.50 90 LYS A CA 1
ATOM 725 C C . LYS A 1 90 ? -11.404 -0.361 -2.669 1.00 93.50 90 LYS A C 1
ATOM 727 O O . LYS A 1 90 ? -11.854 -1.482 -2.874 1.00 93.50 90 LYS A O 1
ATOM 732 N N . ILE A 1 91 ? -10.578 0.264 -3.505 1.00 89.19 91 ILE A N 1
ATOM 733 C CA . ILE A 1 91 ? -10.066 -0.353 -4.734 1.00 89.19 91 ILE A CA 1
ATOM 734 C C . ILE A 1 91 ? -8.855 -1.235 -4.419 1.00 89.19 91 ILE A C 1
ATOM 736 O O . ILE A 1 91 ? -8.765 -2.350 -4.926 1.00 89.19 91 ILE A O 1
ATOM 740 N N . ASP A 1 92 ? -7.956 -0.764 -3.555 1.00 91.25 92 ASP A N 1
ATOM 741 C CA . ASP A 1 92 ? -6.722 -1.475 -3.206 1.00 91.25 92 ASP A CA 1
ATOM 742 C C . ASP A 1 92 ? -6.991 -2.819 -2.526 1.00 91.25 92 ASP A C 1
ATOM 744 O O . ASP A 1 92 ? -6.280 -3.806 -2.758 1.00 91.25 92 ASP A O 1
ATOM 748 N N . VAL A 1 93 ? -8.063 -2.878 -1.729 1.00 91.62 93 VAL A N 1
ATOM 749 C CA . VAL A 1 93 ? -8.597 -4.123 -1.175 1.00 91.62 93 VAL A CA 1
ATOM 750 C C . VAL A 1 93 ? -8.999 -5.049 -2.327 1.00 91.62 93 VAL A C 1
ATOM 752 O O . VAL A 1 93 ? -9.980 -4.832 -3.032 1.00 91.62 93 VAL A O 1
ATOM 755 N N . GLY A 1 94 ? -8.211 -6.106 -2.521 1.00 89.44 94 GLY A N 1
ATOM 756 C CA . GLY A 1 94 ? -8.388 -7.100 -3.580 1.00 89.44 94 GLY A CA 1
ATOM 757 C C . GLY A 1 94 ? -7.450 -6.904 -4.771 1.00 89.44 94 GLY A C 1
ATOM 758 O O . GLY A 1 94 ? -6.821 -7.878 -5.187 1.00 89.44 94 GLY A O 1
ATOM 759 N N . VAL A 1 95 ? -7.276 -5.676 -5.279 1.00 93.06 95 VAL A N 1
ATOM 760 C CA . VAL A 1 95 ? -6.381 -5.410 -6.429 1.00 93.06 95 VAL A CA 1
ATOM 761 C C . VAL A 1 95 ? -4.930 -5.762 -6.103 1.00 93.06 95 VAL A C 1
ATOM 763 O O . VAL A 1 95 ? -4.259 -6.416 -6.902 1.00 93.06 95 VAL A O 1
ATOM 766 N N . ILE A 1 96 ? -4.455 -5.419 -4.905 1.00 95.81 96 ILE A N 1
ATOM 767 C CA . ILE A 1 96 ? -3.077 -5.719 -4.497 1.00 95.81 96 ILE A CA 1
ATOM 768 C C . ILE A 1 96 ? -2.827 -7.236 -4.412 1.00 95.81 96 ILE A C 1
ATOM 770 O O . ILE A 1 96 ? -1.797 -7.731 -4.875 1.00 95.81 96 ILE A O 1
ATOM 774 N N . SER A 1 97 ? -3.796 -8.000 -3.895 1.00 95.31 97 SER A N 1
ATOM 775 C CA . SER A 1 97 ? -3.726 -9.467 -3.898 1.00 95.31 97 SER A CA 1
ATOM 776 C C . SER A 1 97 ? -3.779 -10.040 -5.309 1.00 95.31 97 SER A C 1
ATOM 778 O O . SER A 1 97 ? -3.020 -10.956 -5.622 1.00 95.31 97 SER A O 1
ATOM 780 N N . TYR A 1 98 ? -4.634 -9.487 -6.172 1.00 95.25 98 TYR A N 1
ATOM 781 C CA . TYR A 1 98 ? -4.720 -9.880 -7.575 1.00 95.25 98 TYR A CA 1
ATOM 782 C C . TYR A 1 98 ? -3.390 -9.661 -8.312 1.00 95.25 98 TYR A C 1
ATOM 784 O O . TYR A 1 98 ? -3.004 -10.493 -9.124 1.00 95.25 98 TYR A O 1
ATOM 792 N N . PHE A 1 99 ? -2.631 -8.614 -7.990 1.00 95.88 99 PHE A N 1
ATOM 793 C CA . PHE A 1 99 ? -1.298 -8.376 -8.558 1.00 95.88 99 PHE A CA 1
ATOM 794 C C . PHE A 1 99 ? -0.162 -9.189 -7.920 1.00 95.88 99 PHE A C 1
ATOM 796 O O . PHE A 1 99 ? 0.996 -9.013 -8.291 1.00 95.88 99 PHE A O 1
ATOM 803 N N . GLY A 1 100 ? -0.483 -10.128 -7.029 1.00 95.38 100 GLY A N 1
ATOM 804 C CA . GLY A 1 100 ? 0.462 -11.128 -6.534 1.00 95.38 100 GLY A CA 1
ATOM 805 C C . GLY A 1 100 ? 0.889 -10.948 -5.081 1.00 95.38 100 GLY A C 1
ATOM 806 O O . GLY A 1 100 ? 1.568 -11.828 -4.566 1.00 95.38 100 GLY A O 1
ATOM 807 N N . LEU A 1 101 ? 0.458 -9.886 -4.386 1.00 97.12 101 LEU A N 1
ATOM 808 C CA . LEU A 1 101 ? 0.762 -9.689 -2.960 1.00 97.12 101 LEU A CA 1
ATOM 809 C C . LEU A 1 101 ? -0.374 -10.194 -2.072 1.00 97.12 101 LEU A C 1
ATOM 811 O O . LEU A 1 101 ? -1.070 -9.440 -1.382 1.00 97.12 101 LEU A O 1
ATOM 815 N N . ALA A 1 102 ? -0.626 -11.498 -2.148 1.00 95.62 102 ALA A N 1
ATOM 816 C CA . ALA A 1 102 ? -1.721 -12.125 -1.423 1.00 95.62 102 ALA A CA 1
ATOM 817 C C . ALA A 1 102 ? -1.550 -12.032 0.103 1.00 95.62 102 ALA A C 1
ATOM 819 O O . ALA A 1 102 ? -2.550 -11.886 0.804 1.00 95.62 102 ALA A O 1
ATOM 820 N N . ARG A 1 103 ? -0.323 -12.102 0.638 1.00 96.31 103 ARG A N 1
ATOM 821 C CA . ARG A 1 103 ? -0.058 -11.985 2.081 1.00 96.31 103 ARG A CA 1
ATOM 822 C C . ARG A 1 103 ? -0.302 -10.563 2.550 1.00 96.31 103 ARG A C 1
ATOM 824 O O . ARG A 1 103 ? -1.101 -10.388 3.466 1.00 96.31 103 ARG A O 1
ATOM 831 N N . TYR A 1 104 ? 0.260 -9.568 1.862 1.00 97.75 104 TYR A N 1
ATOM 832 C CA . TYR A 1 104 ? -0.014 -8.160 2.165 1.00 97.75 104 TYR A CA 1
ATOM 833 C C . TYR A 1 104 ? -1.512 -7.839 2.110 1.00 97.75 104 TYR A C 1
ATOM 835 O O . TYR A 1 104 ? -2.074 -7.258 3.040 1.00 97.75 104 TYR A O 1
ATOM 843 N N . GLY A 1 105 ? -2.191 -8.257 1.038 1.00 97.25 105 GLY A N 1
ATOM 844 C CA . GLY A 1 105 ? -3.599 -7.923 0.848 1.00 97.25 105 GLY A CA 1
ATOM 845 C C . GLY A 1 105 ? -4.535 -8.539 1.894 1.00 97.25 105 GLY A C 1
ATOM 846 O O . GLY A 1 105 ? -5.583 -7.954 2.167 1.00 97.25 105 GLY A O 1
ATOM 847 N N . ARG A 1 106 ? -4.153 -9.643 2.561 1.00 97.06 106 ARG A N 1
ATOM 848 C CA . ARG A 1 106 ? -4.893 -10.150 3.735 1.00 97.06 106 ARG A CA 1
ATOM 849 C C . ARG A 1 106 ? -4.862 -9.159 4.898 1.00 97.06 106 ARG A C 1
ATOM 851 O O . ARG A 1 106 ? -5.905 -8.916 5.500 1.00 97.06 106 ARG A O 1
ATOM 858 N N . TYR A 1 107 ? -3.706 -8.568 5.198 1.00 98.44 107 TYR A N 1
ATOM 859 C CA . TYR A 1 107 ? -3.597 -7.547 6.245 1.00 98.44 107 TYR A CA 1
ATOM 860 C C . TYR A 1 107 ? -4.330 -6.263 5.859 1.00 98.44 107 TYR A C 1
ATOM 862 O O . TYR A 1 107 ? -5.050 -5.713 6.688 1.00 98.44 107 TYR A O 1
ATOM 870 N N . LEU A 1 108 ? -4.231 -5.829 4.597 1.00 98.31 108 LEU A N 1
ATOM 871 C CA . LEU A 1 108 ? -4.971 -4.660 4.113 1.00 98.31 108 LEU A CA 1
ATOM 872 C C . LEU A 1 108 ? -6.493 -4.856 4.211 1.00 98.31 108 LEU A C 1
ATOM 874 O O . LEU A 1 108 ? -7.204 -3.950 4.643 1.00 98.31 108 LEU A O 1
ATOM 878 N N . SER A 1 109 ? -6.991 -6.040 3.848 1.00 98.12 109 SER A N 1
ATOM 879 C CA . SER A 1 109 ? -8.422 -6.365 3.930 1.00 98.12 109 SER A CA 1
ATOM 880 C C . SER A 1 109 ? -8.906 -6.389 5.380 1.00 98.12 109 SER A C 1
ATOM 882 O O . SER A 1 109 ? -9.906 -5.754 5.701 1.00 98.12 109 SER A O 1
ATOM 884 N N . ARG A 1 110 ? -8.150 -7.028 6.284 1.00 98.00 110 ARG A N 1
ATOM 885 C CA . ARG A 1 110 ? -8.466 -7.040 7.722 1.00 98.00 110 ARG A CA 1
ATOM 886 C C . ARG A 1 110 ? -8.435 -5.644 8.335 1.00 98.00 110 ARG A C 1
ATOM 888 O O . ARG A 1 110 ? -9.330 -5.300 9.097 1.00 98.00 110 ARG A O 1
ATOM 895 N N . TYR A 1 111 ? -7.448 -4.822 7.976 1.00 98.44 111 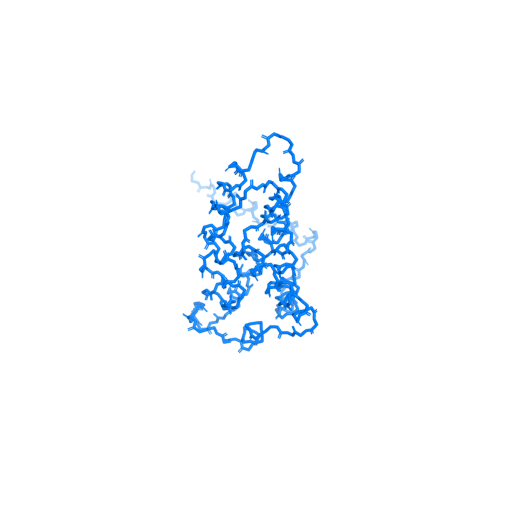TYR A N 1
ATOM 896 C CA . TYR A 1 111 ? -7.429 -3.416 8.370 1.00 98.44 111 TYR A CA 1
ATOM 897 C C . TYR A 1 111 ? -8.705 -2.707 7.903 1.00 98.44 111 TYR A C 1
ATOM 899 O O . TYR A 1 111 ? -9.373 -2.068 8.709 1.00 98.44 111 TYR A O 1
ATOM 907 N N . HIS A 1 112 ? -9.089 -2.869 6.630 1.00 98.38 112 HIS A N 1
ATOM 908 C CA . HIS A 1 112 ? -10.292 -2.245 6.067 1.00 98.38 112 HIS A CA 1
ATOM 909 C C . HIS A 1 112 ? -11.584 -2.648 6.785 1.00 98.38 112 HIS A C 1
ATOM 911 O O . HIS A 1 112 ? -12.484 -1.818 6.936 1.00 98.38 112 HIS A O 1
ATOM 917 N N . GLU A 1 113 ? -11.686 -3.901 7.223 1.00 97.56 113 GLU A N 1
ATOM 918 C CA . GLU A 1 113 ? -12.803 -4.410 8.025 1.00 97.56 113 GLU A CA 1
ATOM 919 C C . GLU A 1 113 ? -12.836 -3.781 9.424 1.00 97.56 113 GLU A C 1
ATOM 921 O O . GLU A 1 113 ? -13.902 -3.375 9.877 1.00 97.56 113 GLU A O 1
ATOM 926 N N . LEU A 1 114 ? -11.677 -3.626 10.069 1.00 98.00 114 LEU A N 1
ATOM 927 C CA . LEU A 1 114 ? -11.560 -3.116 11.439 1.00 98.00 114 LEU A CA 1
ATOM 928 C C . LEU A 1 114 ? -11.700 -1.593 11.567 1.00 98.00 114 LEU A C 1
ATOM 930 O O . LEU A 1 114 ? -11.869 -1.110 12.682 1.00 98.00 114 LEU A O 1
ATOM 934 N N . ILE A 1 115 ? -11.633 -0.822 10.473 1.00 98.12 115 ILE A N 1
ATOM 935 C CA . ILE A 1 115 ? -11.712 0.653 10.520 1.00 98.12 115 ILE A CA 1
ATOM 936 C C . ILE A 1 115 ? -12.934 1.135 11.320 1.00 98.12 115 ILE A C 1
ATOM 938 O O . ILE A 1 115 ? -12.810 2.049 12.132 1.00 98.12 115 ILE A O 1
ATOM 942 N N . GLU A 1 116 ? -14.108 0.542 11.091 1.00 96.88 116 GLU A N 1
ATOM 943 C CA . GLU A 1 116 ? -15.364 0.969 11.730 1.00 96.88 116 GLU A CA 1
ATOM 944 C C . GLU A 1 116 ? -15.498 0.490 13.183 1.00 96.88 116 GLU A C 1
ATOM 946 O O . GLU A 1 116 ? -16.287 1.062 13.932 1.00 96.88 116 GLU A O 1
ATOM 951 N N . ASP A 1 117 ? -14.698 -0.501 13.586 1.00 97.25 117 ASP A N 1
ATOM 952 C CA . ASP A 1 117 ? -14.651 -1.043 14.950 1.00 97.25 117 ASP A CA 1
ATOM 953 C C . ASP A 1 117 ? -13.747 -0.215 15.884 1.00 97.25 117 ASP A C 1
ATOM 955 O O . ASP A 1 117 ? -13.711 -0.480 17.087 1.00 97.25 117 ASP A O 1
ATOM 959 N N . MET A 1 118 ? -12.990 0.748 15.344 1.00 97.62 118 MET A N 1
ATOM 960 C CA . MET A 1 118 ? -12.129 1.636 16.128 1.00 97.62 118 MET A CA 1
ATOM 961 C C . MET A 1 118 ? -12.966 2.675 16.880 1.00 97.62 118 MET A C 1
ATOM 963 O O . MET A 1 118 ? -13.876 3.279 16.312 1.00 97.62 118 MET A O 1
ATOM 967 N N . GLU A 1 119 ? -12.628 2.917 18.143 1.00 97.00 119 GLU A N 1
ATOM 968 C CA . GLU A 1 119 ? -13.419 3.725 19.081 1.00 97.00 119 GLU A CA 1
ATOM 969 C C . GLU A 1 119 ? -12.790 5.094 19.377 1.00 97.00 119 GLU A C 1
ATOM 971 O O . GLU A 1 119 ? -13.454 5.976 19.925 1.00 97.00 119 GLU A O 1
ATOM 976 N N . SER A 1 120 ? -11.521 5.310 19.009 1.00 97.62 120 SER A N 1
ATOM 977 C CA . SER A 1 120 ? -10.842 6.595 19.212 1.00 97.62 120 SER A CA 1
ATOM 978 C C . SER A 1 120 ? -9.876 6.963 18.081 1.00 97.62 120 SER A C 1
ATOM 980 O O . SER A 1 120 ? -9.402 6.106 17.329 1.00 97.62 120 SER A O 1
ATOM 982 N N . LYS A 1 121 ? -9.555 8.262 17.961 1.00 97.94 121 LYS A N 1
ATOM 983 C CA . LYS A 1 121 ? -8.561 8.759 16.992 1.00 97.94 121 LYS A CA 1
ATOM 984 C C . LYS A 1 121 ? -7.170 8.196 17.277 1.00 97.94 121 LYS A C 1
ATOM 986 O O . LYS A 1 121 ? -6.413 7.942 16.348 1.00 97.94 121 LYS A O 1
ATOM 991 N N . GLU A 1 122 ? -6.843 7.968 18.544 1.00 97.50 122 GLU A N 1
ATOM 992 C CA . GLU A 1 122 ? -5.575 7.387 18.981 1.00 97.50 122 GLU A CA 1
ATOM 993 C C . GLU A 1 122 ? -5.456 5.919 18.557 1.00 97.50 122 GLU A C 1
ATOM 995 O O . GLU A 1 122 ? -4.405 5.517 18.057 1.00 97.50 122 GLU A O 1
ATOM 1000 N N . GLU A 1 123 ? -6.526 5.129 18.710 1.00 97.88 123 GLU A N 1
ATOM 1001 C CA . GLU A 1 123 ? -6.581 3.741 18.228 1.00 97.88 123 GLU A CA 1
ATOM 1002 C C . GLU A 1 123 ? -6.456 3.700 16.700 1.00 97.88 123 GLU A C 1
ATOM 1004 O O . GLU A 1 123 ? -5.591 2.994 16.176 1.00 97.88 123 GLU A O 1
ATOM 1009 N N . PHE A 1 124 ? -7.217 4.543 15.989 1.00 98.50 124 PHE A N 1
ATOM 1010 C CA . PHE A 1 124 ? -7.111 4.689 14.536 1.00 98.50 124 PHE A CA 1
ATOM 1011 C C . PHE A 1 124 ? -5.684 5.043 14.100 1.00 98.50 124 PHE A C 1
ATOM 1013 O O . PHE A 1 124 ? -5.105 4.370 13.243 1.00 98.50 124 PHE A O 1
ATOM 1020 N N . ALA A 1 125 ? -5.071 6.050 14.725 1.00 98.44 125 ALA A N 1
ATOM 1021 C CA . ALA A 1 125 ? -3.711 6.475 14.424 1.00 98.44 125 ALA A CA 1
ATOM 1022 C C . ALA A 1 125 ? -2.686 5.364 14.688 1.00 98.44 125 ALA A C 1
ATOM 1024 O O . ALA A 1 125 ? -1.771 5.172 13.887 1.00 98.44 125 ALA A O 1
ATOM 1025 N N . ARG A 1 126 ? -2.824 4.624 15.798 1.00 98.12 126 ARG A N 1
ATOM 1026 C CA . ARG A 1 126 ? -1.924 3.518 16.162 1.00 98.12 126 ARG A CA 1
ATOM 1027 C C . ARG A 1 126 ? -1.964 2.414 15.110 1.00 98.12 126 ARG A C 1
ATOM 1029 O O . ARG A 1 126 ? -0.915 2.041 14.593 1.00 98.12 126 ARG A O 1
ATOM 1036 N N . VAL A 1 127 ? -3.154 1.942 14.744 1.00 98.50 127 VAL A N 1
ATOM 1037 C CA . VAL A 1 127 ? -3.308 0.870 13.748 1.00 98.50 127 VAL A CA 1
ATOM 1038 C C . VAL A 1 127 ? -2.843 1.331 12.364 1.00 98.50 127 VAL A C 1
ATOM 1040 O O . VAL A 1 127 ? -2.107 0.612 11.683 1.00 98.50 127 VAL A O 1
ATOM 1043 N N . THR A 1 128 ? -3.189 2.561 11.974 1.00 98.69 128 THR A N 1
ATOM 1044 C CA . THR A 1 128 ? -2.764 3.148 10.694 1.00 98.69 128 THR A CA 1
ATOM 1045 C C . THR A 1 128 ? -1.239 3.269 10.603 1.00 98.69 128 THR A C 1
ATOM 1047 O O . THR A 1 128 ? -0.667 2.983 9.555 1.00 98.69 128 THR A O 1
ATOM 1050 N N . LYS A 1 129 ? -0.545 3.619 11.697 1.00 98.69 129 LYS A N 1
ATOM 1051 C CA . LYS A 1 129 ? 0.931 3.670 11.751 1.00 98.69 129 LYS A CA 1
ATOM 1052 C C . LYS A 1 129 ? 1.591 2.306 11.544 1.00 98.69 129 LYS A C 1
ATOM 1054 O O . LYS A 1 129 ? 2.609 2.224 10.849 1.00 98.69 129 LYS A O 1
ATOM 1059 N N . SER A 1 130 ? 1.023 1.236 12.094 1.00 98.62 130 SER A N 1
ATOM 1060 C CA . SER A 1 130 ? 1.533 -0.117 11.842 1.00 98.62 130 SER A CA 1
ATOM 1061 C C . SER A 1 130 ? 1.317 -0.515 10.377 1.00 98.62 130 SER A C 1
ATOM 1063 O O . SER A 1 130 ? 2.248 -0.993 9.730 1.00 98.62 130 SER A O 1
ATOM 1065 N N . MET A 1 131 ? 0.153 -0.199 9.793 1.00 98.69 131 MET A N 1
ATOM 1066 C CA . MET A 1 131 ? -0.095 -0.404 8.356 1.00 98.69 131 MET A CA 1
ATOM 1067 C C . MET A 1 131 ? 0.828 0.430 7.460 1.00 98.69 131 MET A C 1
ATOM 1069 O O . MET A 1 131 ? 1.324 -0.080 6.453 1.00 98.69 131 MET A O 1
ATOM 1073 N N . PHE A 1 132 ? 1.117 1.679 7.832 1.00 98.75 132 PHE A N 1
ATOM 1074 C CA . PHE A 1 132 ? 2.100 2.525 7.154 1.00 98.75 132 PHE A CA 1
ATOM 1075 C C . PHE A 1 132 ? 3.476 1.851 7.127 1.00 98.75 132 PHE A C 1
ATOM 1077 O O . PHE A 1 132 ? 4.086 1.729 6.063 1.00 98.75 132 PHE A O 1
ATOM 1084 N N . THR A 1 133 ? 3.949 1.367 8.277 1.00 98.69 133 THR A N 1
ATOM 1085 C CA . THR A 1 133 ? 5.251 0.694 8.396 1.00 98.69 133 THR A CA 1
ATOM 1086 C C . THR A 1 133 ? 5.300 -0.577 7.551 1.00 98.69 133 THR A C 1
ATOM 1088 O O . THR A 1 133 ? 6.229 -0.762 6.763 1.00 98.69 133 THR A O 1
ATOM 1091 N N . TYR A 1 134 ? 4.270 -1.418 7.654 1.00 98.69 134 TYR A N 1
ATOM 1092 C CA . TYR A 1 134 ? 4.148 -2.652 6.880 1.00 98.69 134 TYR A CA 1
ATOM 1093 C C . TYR A 1 134 ? 4.167 -2.400 5.370 1.00 98.69 134 TYR A C 1
ATOM 1095 O O . TYR A 1 134 ? 4.916 -3.035 4.625 1.00 98.69 134 TYR A O 1
ATOM 1103 N N . THR A 1 135 ? 3.397 -1.409 4.922 1.00 98.50 135 THR A N 1
ATOM 1104 C CA . THR A 1 135 ? 3.299 -1.026 3.510 1.00 98.50 135 THR A CA 1
ATOM 1105 C C . THR A 1 135 ? 4.622 -0.508 2.972 1.00 98.50 135 THR A C 1
ATOM 1107 O O . THR A 1 135 ? 5.061 -0.949 1.911 1.00 98.50 135 THR A O 1
ATOM 1110 N N . ASN A 1 136 ? 5.300 0.374 3.708 1.00 98.38 136 ASN A N 1
ATOM 1111 C CA . ASN A 1 136 ? 6.597 0.895 3.282 1.00 98.38 136 ASN A CA 1
ATOM 1112 C C . ASN A 1 136 ? 7.676 -0.196 3.269 1.00 98.38 136 ASN A C 1
ATOM 1114 O O . ASN A 1 136 ? 8.537 -0.192 2.392 1.00 98.38 136 ASN A O 1
ATOM 1118 N N . ARG A 1 137 ? 7.604 -1.189 4.165 1.00 98.19 137 ARG A N 1
ATOM 1119 C CA . ARG A 1 137 ? 8.506 -2.347 4.112 1.00 98.19 137 ARG A CA 1
ATOM 1120 C C . ARG A 1 137 ? 8.271 -3.201 2.862 1.00 98.19 137 ARG A C 1
ATOM 1122 O O . ARG A 1 137 ? 9.234 -3.543 2.181 1.00 98.19 137 ARG A O 1
ATOM 1129 N N . TYR A 1 138 ? 7.019 -3.483 2.500 1.00 98.12 138 TYR A N 1
ATOM 1130 C CA . TYR A 1 138 ? 6.708 -4.133 1.218 1.00 98.12 138 TYR A CA 1
ATOM 1131 C C . TYR A 1 138 ? 7.145 -3.292 0.013 1.00 98.12 138 TYR A C 1
ATOM 1133 O O . TYR A 1 138 ? 7.654 -3.837 -0.965 1.00 98.12 138 TYR A O 1
ATOM 1141 N N . GLN A 1 139 ? 6.985 -1.968 0.079 1.00 97.38 139 GLN A N 1
ATOM 1142 C CA . GLN A 1 139 ? 7.440 -1.058 -0.970 1.00 97.38 139 GLN A CA 1
ATOM 1143 C C . GLN A 1 139 ? 8.961 -1.146 -1.165 1.00 97.38 139 GLN A C 1
ATOM 1145 O O . GLN A 1 139 ? 9.407 -1.192 -2.312 1.00 97.38 139 GLN A O 1
ATOM 1150 N N . MET A 1 140 ? 9.748 -1.246 -0.087 1.00 97.38 140 MET A N 1
ATOM 1151 C CA . MET A 1 140 ? 11.196 -1.465 -0.181 1.00 97.38 140 MET A CA 1
ATOM 1152 C C . MET A 1 140 ? 11.528 -2.780 -0.894 1.00 97.38 140 MET A C 1
ATOM 1154 O O . MET A 1 140 ? 12.362 -2.793 -1.799 1.00 97.38 140 MET A O 1
ATOM 1158 N N . TRP A 1 141 ? 10.848 -3.872 -0.541 1.00 98.38 141 TRP A N 1
ATOM 1159 C CA . TRP A 1 141 ? 11.040 -5.165 -1.199 1.00 98.38 141 TRP A CA 1
ATOM 1160 C C . TRP A 1 141 ? 10.672 -5.131 -2.685 1.00 98.38 141 TRP A C 1
ATOM 1162 O O . TRP A 1 141 ? 11.441 -5.602 -3.524 1.00 98.38 141 TRP A O 1
ATOM 1172 N N . LEU A 1 142 ? 9.542 -4.511 -3.036 1.00 97.44 142 LEU A N 1
ATOM 1173 C CA . LEU A 1 142 ? 9.155 -4.292 -4.432 1.00 97.44 142 LEU A CA 1
ATOM 1174 C C . LEU A 1 142 ? 10.196 -3.468 -5.183 1.00 97.44 142 LEU A C 1
ATOM 1176 O O . LEU A 1 142 ? 10.555 -3.810 -6.307 1.00 97.44 142 LEU A O 1
ATOM 1180 N N . HIS A 1 143 ? 10.698 -2.400 -4.563 1.00 96.81 143 HIS A N 1
ATOM 1181 C CA . HIS A 1 143 ? 11.739 -1.561 -5.142 1.00 96.81 143 HIS A CA 1
ATOM 1182 C C . HIS A 1 143 ? 13.020 -2.360 -5.402 1.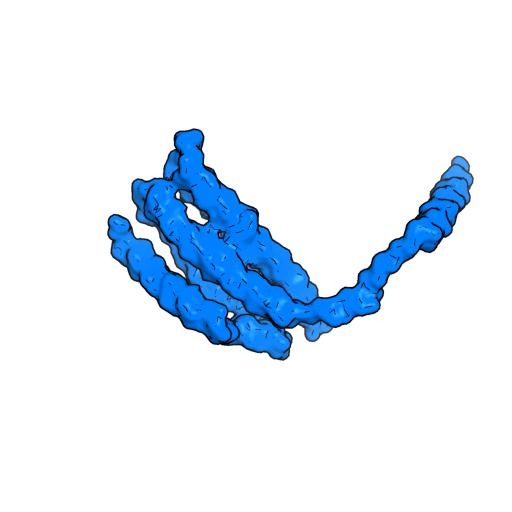00 96.81 143 HIS A C 1
ATOM 1184 O O . HIS A 1 143 ? 13.641 -2.184 -6.446 1.00 96.81 143 HIS A O 1
ATOM 1190 N N . GLN A 1 144 ? 13.391 -3.267 -4.498 1.00 96.94 144 GLN A N 1
ATOM 1191 C CA . GLN A 1 144 ? 14.571 -4.114 -4.648 1.00 96.94 144 GLN A CA 1
ATOM 1192 C C . GLN A 1 144 ? 14.456 -5.103 -5.815 1.00 96.94 144 GLN A C 1
ATOM 1194 O O . GLN A 1 144 ? 15.445 -5.335 -6.510 1.00 96.94 144 GLN A O 1
ATOM 1199 N N . ILE A 1 145 ? 13.274 -5.682 -6.048 1.00 97.06 145 ILE A N 1
ATOM 1200 C CA . ILE A 1 145 ? 13.071 -6.645 -7.145 1.00 97.06 145 ILE A CA 1
ATOM 1201 C C . ILE A 1 145 ? 12.729 -5.979 -8.482 1.00 97.06 145 ILE A C 1
ATOM 1203 O O . ILE A 1 145 ? 12.728 -6.647 -9.518 1.00 97.06 145 ILE A O 1
ATOM 1207 N N . PHE A 1 146 ? 12.409 -4.683 -8.477 1.00 97.88 146 PHE A N 1
ATOM 1208 C CA . PHE A 1 146 ? 12.021 -3.971 -9.685 1.00 97.88 146 PHE A CA 1
ATOM 1209 C C . PHE A 1 146 ? 13.186 -3.957 -10.693 1.00 97.88 146 PHE A C 1
ATOM 1211 O O . PHE A 1 146 ? 14.326 -3.665 -10.319 1.00 97.88 146 PHE A O 1
ATOM 1218 N N . PRO A 1 147 ? 12.949 -4.252 -11.984 1.00 96.44 147 PRO A N 1
ATOM 1219 C CA . PRO A 1 147 ? 14.015 -4.410 -12.970 1.00 96.44 147 PRO A CA 1
ATOM 1220 C C . PRO A 1 147 ? 14.535 -3.050 -13.466 1.00 96.44 147 PRO A C 1
ATOM 1222 O O . PRO A 1 147 ? 14.387 -2.691 -14.635 1.00 96.44 147 PRO A O 1
ATOM 1225 N N . TRP A 1 148 ? 15.195 -2.288 -12.588 1.00 96.75 148 TRP A N 1
ATOM 1226 C CA . TRP A 1 148 ? 15.744 -0.956 -12.886 1.00 96.75 148 TRP A CA 1
ATOM 1227 C C . TRP A 1 148 ? 16.710 -0.938 -14.071 1.00 96.75 148 TRP A C 1
ATOM 1229 O O . TRP A 1 148 ? 16.873 0.102 -14.706 1.00 96.75 148 TRP A O 1
ATOM 1239 N N . GLY A 1 149 ? 17.307 -2.079 -14.426 1.00 96.81 149 GLY A N 1
ATOM 1240 C CA . GLY A 1 149 ? 18.139 -2.234 -15.621 1.00 96.81 149 GLY A CA 1
ATOM 1241 C C . GLY A 1 149 ? 17.441 -1.834 -16.927 1.00 96.81 149 GLY A C 1
ATOM 1242 O O . GLY A 1 149 ? 18.112 -1.367 -17.843 1.00 96.81 149 GLY A O 1
ATOM 1243 N N . VAL A 1 150 ? 16.103 -1.900 -16.994 1.00 95.06 150 VAL A N 1
ATOM 1244 C CA . VAL A 1 150 ? 15.323 -1.405 -18.146 1.00 95.06 150 VAL A CA 1
ATOM 1245 C C . VAL A 1 150 ? 15.603 0.078 -18.428 1.00 95.06 150 VAL A C 1
ATOM 1247 O O . VAL A 1 150 ? 15.596 0.493 -19.584 1.00 95.06 150 VAL A O 1
ATOM 1250 N N . SER A 1 151 ? 15.949 0.873 -17.408 1.00 95.75 151 SER A N 1
ATOM 1251 C CA . SER A 1 151 ? 16.295 2.296 -17.564 1.00 95.75 151 SER A CA 1
ATOM 1252 C C . SER A 1 151 ? 17.492 2.555 -18.488 1.00 95.75 151 SER A C 1
ATOM 1254 O O . SER A 1 151 ? 17.630 3.655 -19.021 1.00 95.75 151 SER A O 1
ATOM 1256 N N . GLN A 1 152 ? 18.345 1.555 -18.742 1.00 96.62 152 GLN A N 1
ATOM 1257 C CA . GLN A 1 152 ? 19.459 1.696 -19.681 1.00 96.62 152 GLN A CA 1
ATOM 1258 C C . GLN A 1 152 ? 18.989 2.003 -21.111 1.00 96.62 152 GLN A C 1
ATOM 1260 O O . GLN A 1 152 ? 19.736 2.625 -21.863 1.00 96.62 152 GLN A O 1
ATOM 1265 N N . PHE A 1 153 ? 17.747 1.652 -21.457 1.00 96.75 153 PHE A N 1
ATOM 1266 C CA . PHE A 1 153 ? 17.141 1.934 -22.760 1.00 96.75 153 PHE A CA 1
ATOM 1267 C C . PHE A 1 153 ? 16.408 3.288 -22.826 1.00 96.75 153 PHE A C 1
ATOM 1269 O O . PHE A 1 153 ? 15.917 3.661 -23.886 1.00 96.75 153 PHE A O 1
ATOM 1276 N N . PHE A 1 154 ? 16.358 4.049 -21.725 1.00 95.62 154 PHE A N 1
ATOM 1277 C CA . PHE A 1 154 ? 15.633 5.323 -21.611 1.00 95.62 154 PHE A CA 1
ATOM 1278 C C . PHE A 1 154 ? 16.573 6.455 -21.180 1.00 95.62 154 PHE A C 1
ATOM 1280 O O . PHE A 1 154 ? 16.453 7.023 -20.094 1.00 95.62 154 PHE A O 1
ATOM 1287 N N . LYS A 1 155 ? 17.563 6.770 -22.022 1.00 94.69 155 LYS A N 1
ATOM 1288 C CA . LYS A 1 155 ? 18.521 7.848 -21.745 1.00 94.69 155 LYS A CA 1
ATOM 1289 C C . LYS A 1 155 ? 17.880 9.222 -21.940 1.00 94.69 155 LYS A C 1
ATOM 1291 O O . LYS A 1 155 ? 17.126 9.441 -22.890 1.00 94.69 155 LYS A O 1
ATOM 1296 N N . GLN A 1 156 ? 18.222 10.151 -21.048 1.00 94.62 156 GLN A N 1
ATOM 1297 C CA . GLN A 1 156 ? 17.873 11.559 -21.213 1.00 94.62 156 GLN A CA 1
ATOM 1298 C C . GLN A 1 156 ? 18.474 12.094 -22.518 1.00 94.62 156 GLN A C 1
ATOM 1300 O O . GLN A 1 156 ? 19.618 11.785 -22.852 1.00 94.62 156 GLN A O 1
ATOM 1305 N N . GLN A 1 157 ? 17.683 12.877 -23.248 1.00 94.31 157 GLN A N 1
ATOM 1306 C CA . GLN A 1 157 ? 18.135 13.570 -24.452 1.00 94.31 157 GLN A CA 1
ATOM 1307 C C . GLN A 1 157 ? 18.864 14.860 -24.074 1.00 94.31 157 GLN A C 1
ATOM 1309 O O . GLN A 1 157 ? 18.617 15.433 -23.010 1.00 94.31 157 GLN A O 1
ATOM 1314 N N . THR A 1 158 ? 19.753 15.327 -24.947 1.00 96.50 158 THR A N 1
ATOM 1315 C CA . THR A 1 158 ? 20.437 16.607 -24.746 1.00 96.50 158 THR A CA 1
ATOM 1316 C C . THR A 1 158 ? 19.516 17.781 -25.101 1.00 96.50 158 THR A C 1
ATOM 1318 O O . THR A 1 158 ? 18.569 17.614 -25.882 1.00 96.50 158 THR A O 1
ATOM 1321 N N . PRO A 1 159 ? 19.784 18.991 -24.574 1.00 96.94 159 PRO A N 1
ATOM 1322 C CA . PRO A 1 159 ? 19.086 20.201 -25.003 1.00 96.94 159 PRO A CA 1
ATOM 1323 C C . PRO A 1 159 ? 19.149 20.429 -26.520 1.00 96.94 159 PRO A C 1
ATOM 1325 O O . PRO A 1 159 ? 18.180 20.904 -27.104 1.00 96.94 159 PRO A O 1
ATOM 1328 N N . GLU A 1 160 ? 20.260 20.071 -27.168 1.00 97.00 160 GLU A N 1
ATOM 1329 C CA . GLU A 1 160 ? 20.451 20.164 -28.620 1.00 97.00 160 GLU A CA 1
ATOM 1330 C C . GLU A 1 160 ? 19.456 19.274 -29.365 1.00 97.00 160 GLU A C 1
ATOM 1332 O O . GLU A 1 160 ? 18.697 19.767 -30.197 1.00 97.00 160 GLU A O 1
ATOM 1337 N N . THR A 1 161 ? 19.389 17.989 -29.007 1.00 95.56 161 THR A N 1
ATOM 1338 C CA . THR A 1 161 ? 18.436 17.049 -29.608 1.00 95.56 161 THR A CA 1
ATOM 1339 C C . THR A 1 161 ? 16.992 17.481 -29.355 1.00 95.56 161 THR A C 1
ATOM 1341 O O . THR A 1 161 ? 16.144 17.357 -30.237 1.00 95.56 161 THR A O 1
ATOM 1344 N N . TYR A 1 162 ? 16.692 18.044 -28.179 1.00 95.06 162 TYR A N 1
ATOM 1345 C CA . TYR A 1 162 ? 15.363 18.591 -27.902 1.00 95.06 162 TYR A CA 1
ATOM 1346 C C . TYR A 1 162 ? 15.006 19.773 -28.818 1.00 95.06 162 TYR A C 1
ATOM 1348 O O . TYR A 1 162 ? 13.892 19.802 -29.346 1.00 95.06 162 TYR A O 1
ATOM 1356 N N . ARG A 1 163 ? 15.935 20.714 -29.057 1.00 95.88 163 ARG A N 1
ATOM 1357 C CA . ARG A 1 163 ? 15.717 21.825 -30.006 1.00 95.88 163 ARG A CA 1
ATOM 1358 C C . ARG A 1 163 ? 15.389 21.298 -31.402 1.00 95.88 163 ARG A C 1
ATOM 1360 O O . ARG A 1 163 ? 14.384 21.705 -31.976 1.00 95.88 163 ARG A O 1
ATOM 1367 N N . GLU A 1 164 ? 16.161 20.334 -31.902 1.00 95.12 164 GLU A N 1
ATOM 1368 C CA . GLU A 1 164 ? 15.929 19.724 -33.219 1.00 95.12 164 GLU A CA 1
ATOM 1369 C C . GLU A 1 164 ? 14.554 19.044 -33.321 1.00 95.12 164 GLU A C 1
ATOM 1371 O O . GLU A 1 164 ? 13.844 19.202 -34.318 1.00 95.12 164 GLU A O 1
ATOM 1376 N N . ILE A 1 165 ? 14.147 18.296 -32.288 1.00 93.31 165 ILE A N 1
ATOM 1377 C CA . ILE A 1 165 ? 12.817 17.672 -32.223 1.00 93.31 165 ILE A CA 1
ATOM 1378 C C . ILE A 1 165 ? 11.720 18.747 -32.236 1.00 93.31 165 ILE A C 1
ATOM 1380 O O . ILE A 1 165 ? 10.755 18.616 -32.992 1.00 93.31 165 ILE A O 1
ATOM 1384 N N . SER A 1 166 ? 11.877 19.819 -31.454 1.00 93.00 166 SER A N 1
ATOM 1385 C CA . SER A 1 166 ? 10.911 20.923 -31.376 1.00 93.00 166 SER A CA 1
ATOM 1386 C C . SER A 1 166 ? 10.739 21.628 -32.724 1.00 93.00 166 SER A C 1
ATOM 1388 O O . SER A 1 166 ? 9.619 21.774 -33.213 1.00 93.00 166 SER A O 1
ATOM 1390 N N . GLU A 1 167 ? 11.840 21.981 -33.389 1.00 94.31 167 GLU A N 1
ATOM 1391 C CA . GLU A 1 167 ? 11.818 22.619 -34.712 1.00 94.31 167 GLU A CA 1
ATOM 1392 C C . GLU A 1 167 ? 11.195 21.713 -35.789 1.00 94.31 167 GLU A C 1
ATOM 1394 O O . GLU A 1 167 ? 10.550 22.178 -36.734 1.00 94.31 167 GLU A O 1
ATOM 1399 N N . ASN A 1 168 ? 11.388 20.394 -35.689 1.00 91.06 168 ASN A N 1
ATOM 1400 C CA . ASN A 1 168 ? 10.744 19.425 -36.578 1.00 91.06 168 ASN A CA 1
ATOM 1401 C C . ASN A 1 168 ? 9.229 19.341 -36.343 1.00 91.06 168 ASN A C 1
ATOM 1403 O O . ASN A 1 168 ? 8.464 19.293 -37.311 1.00 91.06 168 ASN A O 1
ATOM 1407 N N . LEU A 1 169 ? 8.786 19.353 -35.083 1.00 90.88 169 LEU A N 1
ATOM 1408 C CA . LEU A 1 169 ? 7.365 19.371 -34.731 1.00 90.88 169 LEU A CA 1
ATOM 1409 C C . LEU A 1 169 ? 6.676 20.630 -35.267 1.00 90.88 169 LEU A C 1
ATOM 1411 O O . LEU A 1 169 ? 5.642 20.521 -35.927 1.00 90.88 169 LEU A O 1
ATOM 1415 N N . GLU A 1 170 ? 7.271 21.807 -35.071 1.00 88.94 170 GLU A N 1
ATOM 1416 C CA . GLU A 1 170 ? 6.735 23.076 -35.582 1.00 88.94 170 GLU A CA 1
ATOM 1417 C C . GLU A 1 170 ? 6.600 23.070 -37.109 1.00 88.94 170 GLU A C 1
ATOM 1419 O O . GLU A 1 170 ? 5.540 23.396 -37.646 1.00 88.94 170 GLU A O 1
ATOM 1424 N N . ARG A 1 171 ? 7.632 22.617 -37.832 1.00 84.38 171 ARG A N 1
ATOM 1425 C CA . ARG A 1 171 ? 7.585 22.502 -39.300 1.00 84.38 171 ARG A CA 1
ATOM 1426 C C . ARG A 1 171 ? 6.472 21.572 -39.785 1.00 84.38 171 ARG A C 1
ATOM 1428 O O . ARG A 1 171 ? 5.809 21.883 -40.778 1.00 84.38 171 ARG A O 1
ATOM 1435 N N . ASN A 1 172 ? 6.254 20.451 -39.100 1.00 79.69 172 ASN A N 1
ATOM 1436 C CA . ASN A 1 172 ? 5.202 19.497 -39.450 1.00 79.69 172 ASN A CA 1
ATOM 1437 C C . ASN A 1 172 ? 3.799 20.039 -39.132 1.00 79.69 172 ASN A C 1
ATOM 1439 O O . ASN A 1 172 ? 2.880 19.847 -39.929 1.00 79.69 172 ASN A O 1
ATOM 1443 N N . HIS A 1 173 ? 3.641 20.794 -38.041 1.00 77.31 173 HIS A N 1
ATOM 1444 C CA . HIS A 1 173 ? 2.390 21.489 -37.727 1.00 77.31 173 HIS A CA 1
ATOM 1445 C C . HIS A 1 173 ? 2.032 22.565 -38.758 1.00 77.31 173 HIS A C 1
ATOM 1447 O O . HIS A 1 173 ? 0.863 22.705 -39.118 1.00 77.31 173 HIS A O 1
ATOM 1453 N N . THR A 1 174 ? 3.019 23.297 -39.278 1.00 71.00 174 THR A N 1
ATOM 1454 C CA . THR A 1 174 ? 2.789 24.323 -40.307 1.00 71.00 174 THR A CA 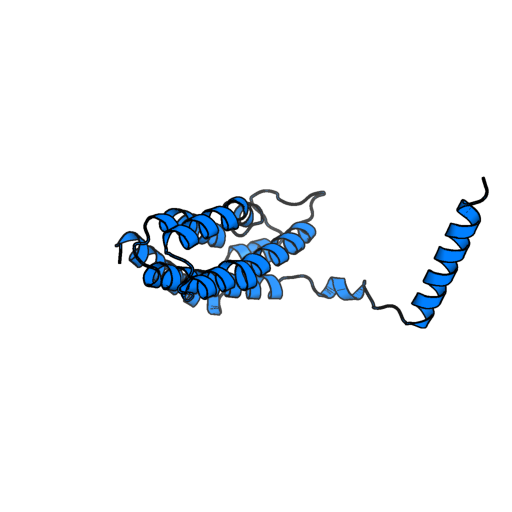1
ATOM 1455 C C . THR A 1 174 ? 2.448 23.702 -41.666 1.00 71.00 174 THR A C 1
ATOM 1457 O O . THR A 1 174 ? 1.594 24.221 -42.379 1.00 71.00 174 THR A O 1
ATOM 1460 N N . LYS A 1 175 ? 3.035 22.545 -42.009 1.00 64.06 175 LYS A N 1
ATOM 1461 C CA . LYS A 1 175 ? 2.689 21.790 -43.229 1.00 64.06 175 LYS A CA 1
ATOM 1462 C C . LYS A 1 175 ? 1.299 21.144 -43.177 1.00 64.06 175 LYS A C 1
ATOM 1464 O O . LYS A 1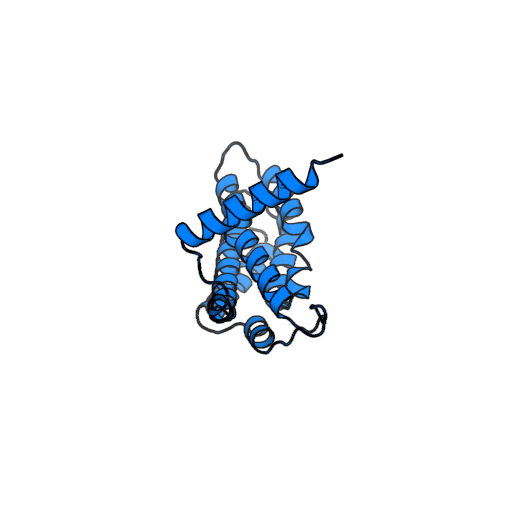 175 ? 0.637 21.075 -44.205 1.00 64.06 175 LYS A O 1
ATOM 1469 N N . GLY A 1 176 ? 0.837 20.714 -42.001 1.00 59.19 176 GLY A N 1
ATOM 1470 C CA . GLY A 1 176 ? -0.508 20.152 -41.800 1.00 59.19 176 GLY A CA 1
ATOM 1471 C C . GLY A 1 176 ? -1.649 21.181 -41.758 1.00 59.19 176 GLY A C 1
ATOM 1472 O O . GLY A 1 176 ? -2.803 20.793 -41.616 1.00 59.19 176 GLY A O 1
ATOM 1473 N N . ARG A 1 177 ? -1.341 22.483 -41.860 1.00 55.75 177 ARG A N 1
ATOM 1474 C CA . ARG A 1 177 ? -2.308 23.597 -41.835 1.00 55.75 177 ARG A CA 1
ATOM 1475 C C . ARG A 1 177 ? -2.640 24.181 -43.215 1.00 55.75 177 ARG A C 1
ATOM 1477 O O . ARG A 1 177 ? -3.345 25.181 -43.276 1.00 55.75 177 ARG A O 1
ATOM 1484 N N . ILE A 1 178 ? -2.157 23.582 -44.306 1.00 54.59 178 ILE A N 1
ATOM 1485 C CA . ILE A 1 178 ? -2.549 23.981 -45.665 1.00 54.59 178 ILE A CA 1
ATOM 1486 C C . ILE A 1 178 ? -3.856 23.255 -46.026 1.00 54.59 178 ILE A C 1
ATOM 1488 O O . ILE A 1 178 ? -3.822 22.166 -46.598 1.00 54.59 178 ILE A O 1
ATOM 1492 N N . ILE A 1 179 ? -4.991 23.850 -45.650 1.00 46.69 179 ILE A N 1
ATOM 1493 C CA . ILE A 1 179 ? -6.312 23.662 -46.277 1.00 46.69 179 ILE A CA 1
ATOM 1494 C C . ILE A 1 179 ? -6.901 25.055 -46.479 1.00 46.69 179 ILE A C 1
ATOM 1496 O O . ILE A 1 179 ? -6.898 25.822 -45.489 1.00 46.69 179 ILE A O 1
#

Foldseek 3Di:
DDPLLVVLLVVLVVVLVCLLPDPDPLLVCVLVVHQPLCPDPPSGLLVLLVVLLVVLCCLQCPLLVVLLV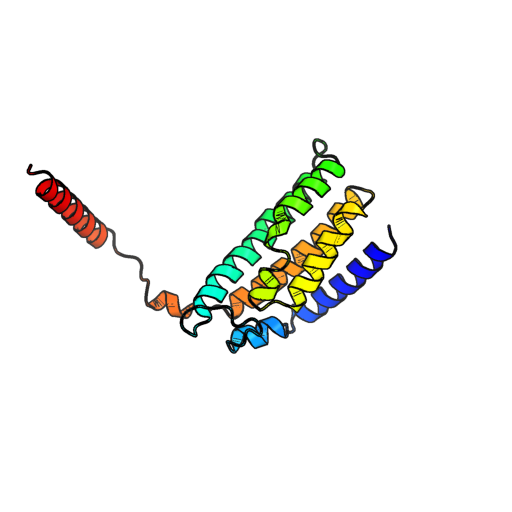LLVDPVDFLVNSLVSNLVVCVVVQVVNSSSRPVVLSVSSNSLSVCSVVDDHSVSSNSSSVSNNSSSVSVSVSSVVSNPCVVCVVVDDDDPVVVVVVVVVVVVVVVVVPPD

Sequence (179 aa):
MNRKIEDFLTELEKEIEEIWVNEPEDIYALKKGYLPSGAGIYGQYYSVLVMLGGEMRALGIHIFADLIAFSQDPEFDLKHLQTMAKRMLKIDVGVISYFGLARYGRYLSRYHELIEDMESKEEFARVTKSMFTYTNRYQMWLHQIFPWGVSQFFKQQTPETYREISENLERNHTKGRII